Protein AF-A0A844MH68-F1 (afdb_monomer_lite)

pLDDT: mean 74.9, std 14.6, range [39.69, 97.31]

Structure (mmCIF, N/CA/C/O backbone):
data_AF-A0A844MH68-F1
#
_entry.id   AF-A0A844MH68-F1
#
loop_
_atom_site.group_PDB
_atom_site.id
_atom_site.type_symbol
_atom_site.label_atom_id
_atom_site.label_alt_id
_atom_site.label_comp_id
_atom_site.label_asym_id
_atom_site.label_entity_id
_atom_site.label_seq_id
_atom_site.pdbx_PDB_ins_code
_atom_site.Cartn_x
_atom_site.Cartn_y
_atom_site.Cartn_z
_atom_site.occupancy
_atom_site.B_iso_or_equiv
_atom_site.auth_seq_id
_atom_site.auth_comp_id
_atom_site.auth_asym_id
_atom_site.auth_atom_id
_atom_site.pdbx_PDB_model_num
ATOM 1 N N . MET A 1 1 ? 1.168 25.508 3.712 1.00 49.62 1 MET A N 1
ATOM 2 C CA . MET A 1 1 ? 1.537 24.282 4.454 1.00 49.62 1 MET A CA 1
ATOM 3 C C . MET A 1 1 ? 0.283 23.780 5.160 1.00 49.62 1 MET A C 1
ATOM 5 O O . MET A 1 1 ? -0.367 24.575 5.831 1.00 49.62 1 MET A O 1
ATOM 9 N N . LEU A 1 2 ? -0.133 22.531 4.946 1.00 53.03 2 LEU A N 1
ATOM 10 C CA . LEU A 1 2 ? -1.308 21.975 5.624 1.00 53.03 2 LEU A CA 1
ATOM 11 C C . LEU A 1 2 ? -0.939 21.693 7.085 1.00 53.03 2 LEU A C 1
ATOM 13 O O . LEU A 1 2 ? -0.182 20.769 7.351 1.00 53.03 2 LEU A O 1
ATOM 17 N N . GLU A 1 3 ? -1.410 22.510 8.031 1.00 64.19 3 GLU A N 1
ATOM 18 C CA . GLU A 1 3 ? -1.210 22.162 9.454 1.00 64.19 3 GLU A CA 1
ATOM 19 C C . GLU A 1 3 ? -1.903 20.821 9.797 1.00 64.19 3 GLU A C 1
ATOM 21 O O . GLU A 1 3 ? -2.995 20.548 9.281 1.00 64.19 3 GLU A O 1
ATOM 26 N N . PRO A 1 4 ? -1.290 19.989 10.650 1.00 73.69 4 PRO A N 1
ATOM 27 C CA . PRO A 1 4 ? -1.808 18.669 10.996 1.00 73.69 4 PRO A CA 1
ATOM 28 C C . PRO A 1 4 ? -3.086 18.741 11.845 1.00 73.69 4 PRO A C 1
ATOM 30 O O . PRO A 1 4 ? -3.339 19.724 12.541 1.00 73.69 4 PRO A O 1
ATOM 33 N N . TRP A 1 5 ? -3.898 17.682 11.800 1.00 85.69 5 TRP A N 1
ATOM 34 C CA . TRP A 1 5 ? -4.977 17.480 12.772 1.00 85.69 5 TRP A CA 1
ATOM 35 C C . TRP A 1 5 ? -4.395 17.175 14.152 1.00 85.69 5 TRP A C 1
ATOM 37 O O . TRP A 1 5 ? -3.317 16.591 14.267 1.00 85.69 5 TRP A O 1
ATOM 47 N N . GLN A 1 6 ? -5.122 17.548 15.201 1.00 93.44 6 GLN A N 1
ATOM 48 C CA . GLN A 1 6 ? -4.702 17.265 16.566 1.00 93.44 6 GLN A CA 1
ATOM 49 C C . GLN A 1 6 ? -5.155 15.860 16.965 1.00 93.44 6 GLN A C 1
ATOM 51 O O . GLN A 1 6 ? -6.349 15.571 16.945 1.00 93.44 6 GLN A O 1
ATOM 56 N N . VAL A 1 7 ? -4.223 15.002 17.378 1.00 93.75 7 VAL A N 1
ATOM 57 C CA . VAL A 1 7 ? -4.552 13.716 18.008 1.00 93.75 7 VAL A CA 1
ATOM 58 C C . VAL A 1 7 ? -4.858 13.967 19.483 1.00 93.75 7 VAL A C 1
ATOM 60 O O . VAL A 1 7 ? -4.021 14.479 20.223 1.00 93.75 7 VAL A O 1
ATOM 63 N N . ILE A 1 8 ? -6.084 13.655 19.893 1.00 96.38 8 ILE A N 1
ATOM 64 C CA . ILE A 1 8 ? -6.607 13.888 21.249 1.00 96.38 8 ILE A CA 1
ATOM 65 C C . ILE A 1 8 ? -6.537 12.617 22.097 1.00 96.38 8 ILE A C 1
ATOM 67 O O . ILE A 1 8 ? -6.442 12.685 23.320 1.00 96.38 8 ILE A O 1
ATOM 71 N N . GLY A 1 9 ? -6.551 11.453 21.457 1.00 95.00 9 GLY A N 1
ATOM 72 C CA . GLY A 1 9 ? -6.361 10.172 22.119 1.00 95.00 9 GLY A CA 1
ATOM 73 C C . GLY A 1 9 ? -6.003 9.093 21.112 1.00 95.00 9 GLY A C 1
ATOM 74 O O . GLY A 1 9 ? -6.359 9.205 19.941 1.00 95.00 9 GLY A O 1
ATOM 75 N N . SER A 1 10 ? -5.321 8.058 21.588 1.00 96.69 10 SER A N 1
ATOM 76 C CA . SER A 1 10 ? -4.862 6.935 20.776 1.00 96.69 10 SER A CA 1
ATOM 77 C C . SER A 1 10 ? -5.056 5.638 21.541 1.00 96.69 10 SER A C 1
ATOM 79 O O . SER A 1 10 ? -4.770 5.559 22.737 1.00 96.69 10 SER A O 1
ATOM 81 N N . THR A 1 11 ? -5.522 4.609 20.844 1.00 97.00 11 THR A N 1
ATOM 82 C CA . THR A 1 11 ? -5.652 3.250 21.381 1.00 97.00 11 THR A CA 1
ATOM 83 C C . THR A 1 11 ? -5.121 2.246 20.371 1.00 97.00 11 THR A C 1
ATOM 85 O O . THR A 1 11 ? -5.263 2.444 19.169 1.00 97.00 11 THR A O 1
ATOM 88 N N . ILE A 1 12 ? -4.514 1.153 20.828 1.00 97.06 12 ILE A N 1
ATOM 89 C CA . ILE A 1 12 ? -4.209 0.025 19.943 1.00 97.06 12 ILE A CA 1
ATOM 90 C C . ILE A 1 12 ? -5.452 -0.855 19.892 1.00 97.06 12 ILE A C 1
ATOM 92 O O . ILE A 1 12 ? -5.799 -1.500 20.878 1.00 97.06 12 ILE A O 1
ATOM 96 N N . SER A 1 13 ? -6.146 -0.844 18.757 1.00 95.69 13 SER A N 1
ATOM 97 C CA . SER A 1 13 ? -7.379 -1.617 18.567 1.00 95.69 13 SER A CA 1
ATOM 98 C C . SER A 1 13 ? -7.109 -3.049 18.114 1.00 95.69 13 SER A C 1
ATOM 100 O O . SER A 1 13 ? -7.964 -3.914 18.274 1.00 95.69 13 SER A O 1
ATOM 102 N N . TYR A 1 14 ? -5.938 -3.296 17.526 1.00 94.94 14 TYR A N 1
ATOM 103 C CA . TYR A 1 14 ? -5.498 -4.620 17.106 1.00 94.94 14 TYR A CA 1
ATOM 104 C C . TYR A 1 14 ? -3.973 -4.672 17.031 1.00 94.94 14 TYR A C 1
ATOM 106 O O . TYR A 1 14 ? -3.344 -3.732 16.543 1.00 94.94 14 TYR A O 1
ATOM 114 N N . GLU A 1 15 ? -3.381 -5.773 17.477 1.00 95.50 15 GLU A N 1
ATOM 115 C CA . GLU A 1 15 ? -1.954 -6.034 17.322 1.00 95.50 15 GLU A CA 1
ATOM 116 C C . GLU A 1 15 ? -1.703 -7.536 17.205 1.00 95.50 15 GLU A C 1
ATOM 118 O O . GLU A 1 15 ? -2.106 -8.319 18.066 1.00 95.50 15 GLU A O 1
ATOM 123 N N . ASP A 1 16 ? -1.003 -7.921 16.142 1.00 92.50 16 ASP A N 1
ATOM 124 C CA . ASP A 1 16 ? -0.384 -9.230 16.000 1.00 92.50 16 ASP A CA 1
ATOM 125 C C . ASP A 1 16 ? 1.041 -9.097 15.427 1.00 92.50 16 ASP A C 1
ATOM 127 O O . ASP A 1 16 ? 1.600 -8.006 15.310 1.00 92.50 16 ASP A O 1
ATOM 131 N N . ARG A 1 17 ? 1.660 -10.228 15.076 1.00 87.75 17 ARG A N 1
ATOM 132 C CA . ARG A 1 17 ? 3.025 -10.271 14.517 1.00 87.75 17 ARG A CA 1
ATOM 133 C C . ARG A 1 17 ? 3.177 -9.641 13.121 1.00 87.75 17 ARG A C 1
ATOM 135 O O . ARG A 1 17 ? 4.307 -9.501 12.661 1.00 87.75 17 ARG A O 1
ATOM 142 N N . TRP A 1 18 ? 2.087 -9.355 12.418 1.00 81.31 18 TRP A N 1
ATOM 143 C CA . TRP A 1 18 ? 2.064 -8.881 11.032 1.00 81.31 18 TRP A CA 1
ATOM 144 C C . TRP A 1 18 ? 1.537 -7.450 10.906 1.00 81.31 18 TRP A C 1
ATOM 146 O O . TRP A 1 18 ? 1.958 -6.728 10.001 1.00 81.31 18 TRP A O 1
ATOM 156 N N . 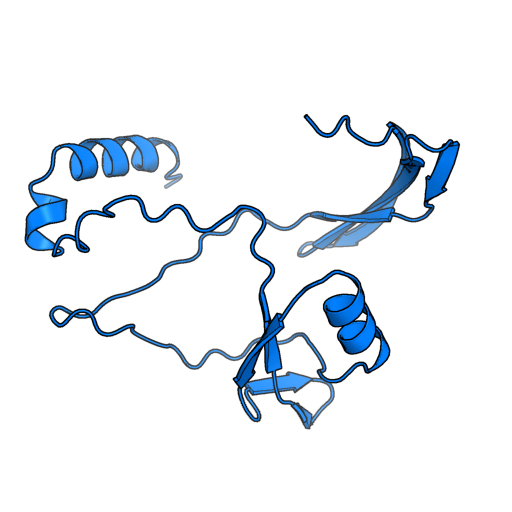LEU A 1 19 ? 0.622 -7.050 11.790 1.00 85.75 19 LEU A N 1
ATOM 157 C CA . LEU A 1 19 ? -0.099 -5.789 11.721 1.00 85.75 19 LEU A CA 1
ATOM 158 C C . LEU A 1 19 ? -0.370 -5.228 13.120 1.00 85.75 19 LEU A C 1
ATOM 160 O O . LEU A 1 19 ? -0.894 -5.913 13.999 1.00 85.75 19 LEU A O 1
ATOM 164 N N . LYS A 1 20 ? -0.124 -3.927 13.276 1.00 93.62 20 LYS A N 1
ATOM 165 C CA . LYS A 1 20 ? -0.667 -3.124 14.375 1.00 93.62 20 LYS A CA 1
ATOM 166 C C . LYS A 1 20 ? -1.620 -2.069 13.818 1.00 93.62 20 LYS A C 1
ATOM 168 O O . LYS A 1 20 ? -1.275 -1.346 12.887 1.00 93.62 20 LYS A O 1
ATOM 173 N N . ILE A 1 21 ? -2.805 -1.973 14.410 1.00 96.19 21 ILE A N 1
ATOM 174 C CA . ILE A 1 21 ? -3.797 -0.938 14.120 1.00 96.19 21 ILE A CA 1
ATOM 175 C C . ILE A 1 21 ? -3.892 -0.022 15.337 1.00 96.19 21 ILE A C 1
ATOM 177 O O . ILE A 1 21 ? -4.354 -0.434 16.406 1.00 96.19 21 ILE A O 1
ATOM 181 N N . GLN A 1 22 ? -3.466 1.224 15.159 1.00 96.06 22 GLN A N 1
ATOM 182 C CA . GLN A 1 22 ? -3.729 2.309 16.093 1.00 96.06 22 GLN A CA 1
ATOM 183 C C . GLN A 1 22 ? -5.026 3.007 15.671 1.00 96.06 22 GLN A C 1
ATOM 185 O O . GLN A 1 22 ? -5.228 3.310 14.501 1.00 96.06 22 GLN A O 1
ATOM 190 N N . SER A 1 23 ? -5.925 3.230 16.618 1.00 97.31 23 SER A N 1
ATOM 191 C CA . SER A 1 23 ? -7.182 3.946 16.436 1.00 97.31 23 SER A CA 1
ATOM 192 C C . SER A 1 23 ? -7.127 5.249 17.216 1.00 97.31 23 SER A C 1
ATOM 194 O O . SER A 1 23 ? -7.115 5.242 18.451 1.00 97.31 23 SER A O 1
ATOM 196 N N . ASP A 1 24 ? -7.094 6.352 16.477 1.00 96.25 24 ASP A N 1
ATOM 197 C CA . ASP A 1 24 ? -6.961 7.699 17.008 1.00 96.25 24 ASP A CA 1
ATOM 198 C C . ASP A 1 24 ? -8.298 8.430 17.063 1.00 96.25 24 ASP A C 1
ATOM 200 O O . ASP A 1 24 ? -9.190 8.246 16.232 1.00 96.25 24 ASP A O 1
ATOM 204 N N . ARG A 1 25 ? -8.401 9.325 18.037 1.00 97.25 25 ARG A N 1
ATOM 205 C CA . ARG A 1 25 ? -9.395 10.387 18.092 1.00 97.25 25 ARG A CA 1
ATOM 206 C C . ARG A 1 25 ? -8.731 11.670 17.622 1.00 97.25 25 ARG A C 1
ATOM 208 O O . ARG A 1 25 ? -7.909 12.238 18.340 1.00 97.25 25 ARG A O 1
ATOM 215 N N . CYS A 1 26 ? -9.108 12.147 16.446 1.00 95.50 26 CYS A N 1
ATOM 216 C CA . CYS A 1 26 ? -8.534 13.338 15.833 1.00 95.50 26 CYS A CA 1
ATOM 217 C C . CYS A 1 26 ? -9.519 14.511 15.876 1.00 95.50 26 CYS A C 1
ATOM 219 O O . CYS A 1 26 ? -10.707 14.340 15.608 1.00 95.50 26 CYS A O 1
ATOM 221 N N . LEU A 1 27 ? -9.025 15.713 16.163 1.00 94.88 27 LEU A N 1
ATOM 222 C CA . LEU A 1 27 ? -9.740 16.972 15.983 1.00 94.88 27 LEU A CA 1
ATOM 223 C C . LEU A 1 27 ? -9.212 17.658 14.725 1.00 94.88 27 LEU A C 1
ATOM 225 O O . LEU A 1 27 ? -8.031 18.009 14.627 1.00 94.88 27 LEU A O 1
ATOM 229 N N . THR A 1 28 ? -10.091 17.831 13.744 1.00 88.75 28 THR A N 1
ATOM 230 C CA . THR A 1 28 ? -9.775 18.583 12.533 1.00 88.75 28 THR A CA 1
ATOM 231 C C . THR A 1 28 ? -9.653 20.069 12.853 1.00 88.75 28 THR A C 1
ATOM 233 O O . THR A 1 28 ? -10.186 20.571 13.843 1.00 88.75 28 THR A O 1
ATOM 236 N N . LYS A 1 29 ? -9.045 20.823 11.938 1.00 83.94 29 LYS A N 1
ATOM 237 C CA . LYS A 1 29 ? -8.971 22.289 12.041 1.00 83.94 29 LYS A CA 1
ATOM 238 C C . LYS A 1 29 ? -10.326 22.983 12.122 1.00 83.94 29 LYS A C 1
ATOM 240 O O . LYS A 1 29 ? -10.436 24.070 12.669 1.00 83.94 29 LYS A O 1
ATOM 245 N N . THR A 1 30 ? -11.350 22.367 11.541 1.00 88.81 30 THR A N 1
ATOM 246 C CA . THR A 1 30 ? -12.718 22.888 11.548 1.00 88.81 30 THR A CA 1
ATOM 247 C C . THR A 1 30 ? -13.463 22.562 12.844 1.00 88.81 30 THR A C 1
ATOM 249 O O . THR A 1 30 ? -14.660 22.814 12.933 1.00 88.81 30 THR A O 1
ATOM 252 N N . GLY A 1 31 ? -12.781 21.990 13.844 1.00 91.00 31 GLY A N 1
ATOM 253 C CA . GLY A 1 31 ? -13.369 21.616 15.128 1.00 91.00 31 GLY A CA 1
ATOM 254 C C . GLY A 1 31 ? -14.169 20.312 15.087 1.00 91.00 31 GLY A C 1
ATOM 255 O O . GLY A 1 31 ? -14.895 20.012 16.033 1.00 91.00 31 GLY A O 1
ATOM 256 N N . LYS A 1 32 ? -14.066 19.526 14.006 1.00 93.50 32 LYS A N 1
ATOM 257 C CA . LYS A 1 32 ? -14.786 18.255 13.866 1.00 93.50 32 LYS A CA 1
ATOM 258 C C . LYS A 1 32 ? -13.962 17.112 14.451 1.00 93.50 32 LYS A C 1
ATOM 260 O O . LYS A 1 32 ? -12.773 16.994 14.173 1.00 93.50 32 LYS A O 1
ATOM 265 N N . PHE A 1 33 ? -14.612 16.233 15.204 1.00 94.94 33 PHE A N 1
ATOM 266 C CA . PHE A 1 33 ? -14.004 14.985 15.653 1.00 94.94 33 PHE A CA 1
ATOM 267 C C . PHE A 1 33 ? -14.054 13.908 14.562 1.00 94.94 33 PHE A C 1
ATOM 269 O O . PHE A 1 33 ? -15.066 13.756 13.871 1.00 94.94 33 PHE A O 1
ATOM 276 N N . ILE A 1 34 ? -12.968 13.148 14.439 1.00 93.56 34 ILE A N 1
ATOM 277 C CA . ILE A 1 34 ? -12.873 11.914 13.656 1.00 93.56 34 ILE A CA 1
ATOM 278 C C . ILE A 1 34 ? -12.399 10.819 14.606 1.00 93.56 34 ILE A C 1
ATOM 280 O O . ILE A 1 34 ? -11.281 10.873 15.114 1.00 93.56 34 ILE A O 1
ATOM 284 N N . GLU A 1 35 ? -13.279 9.861 14.876 1.00 93.25 35 GLU A N 1
ATOM 285 C CA . GLU A 1 35 ? -13.060 8.803 15.855 1.00 93.25 35 GLU A CA 1
ATOM 286 C C . GLU A 1 35 ? -13.904 7.570 15.470 1.00 93.25 35 GLU A C 1
ATOM 288 O O . GLU A 1 35 ? -15.130 7.694 15.398 1.00 93.25 35 GLU A O 1
ATOM 293 N N . PRO A 1 36 ? -13.287 6.403 15.201 1.00 92.06 36 PRO A N 1
ATOM 294 C CA . PRO A 1 36 ? -11.842 6.178 15.127 1.00 92.06 36 PRO A CA 1
ATOM 295 C C . PRO A 1 36 ? -11.240 6.630 13.782 1.00 92.06 36 PRO A C 1
ATOM 297 O O . PRO A 1 36 ? -11.842 6.472 12.720 1.00 92.06 36 PRO A O 1
ATOM 300 N N . TYR A 1 37 ? -10.012 7.142 13.819 1.00 92.19 37 TYR A N 1
ATOM 301 C CA . TYR A 1 37 ? -9.128 7.256 12.661 1.00 92.19 37 TYR A CA 1
ATOM 302 C C . TYR A 1 37 ? -8.068 6.155 12.740 1.00 92.19 37 TYR A C 1
ATOM 304 O O . TYR A 1 37 ? -7.265 6.134 13.670 1.00 92.19 37 TYR A O 1
ATOM 312 N N . HIS A 1 38 ? -8.077 5.215 11.795 1.00 92.19 38 HIS A N 1
ATOM 313 C CA . HIS A 1 38 ? -7.193 4.051 11.846 1.00 92.19 38 HIS A CA 1
ATOM 314 C C . HIS A 1 38 ? -5.848 4.319 11.159 1.00 92.19 38 HIS A C 1
ATOM 316 O O . HIS A 1 38 ? -5.797 4.648 9.975 1.00 92.19 38 HIS A O 1
ATOM 322 N N . VAL A 1 39 ? -4.760 4.110 11.897 1.00 89.12 39 VAL A N 1
ATOM 323 C CA . VAL A 1 39 ? -3.374 4.130 11.425 1.00 89.12 39 VAL A CA 1
ATOM 324 C C . VAL A 1 39 ? -2.848 2.697 11.422 1.00 89.12 39 VAL A C 1
ATOM 326 O O . VAL A 1 39 ? -2.835 2.014 12.448 1.00 89.12 39 VAL A O 1
ATOM 329 N N . LEU A 1 40 ? -2.430 2.229 10.248 1.00 90.19 40 LEU A N 1
ATOM 330 C CA . LEU A 1 40 ? -1.888 0.888 10.061 1.00 90.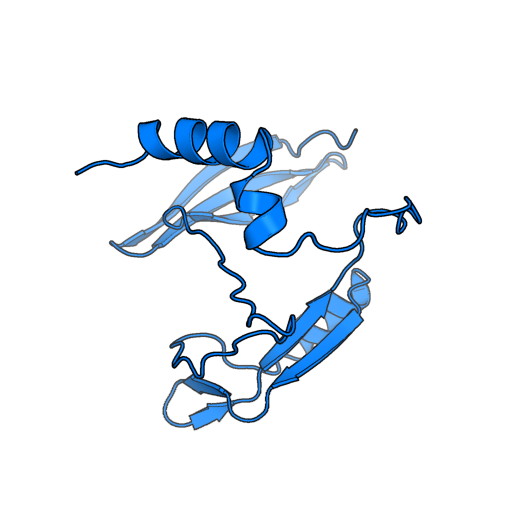19 40 LEU A CA 1
ATOM 331 C C . LEU A 1 40 ? -0.363 0.949 10.132 1.00 90.19 40 LEU A C 1
ATOM 333 O O . LEU A 1 40 ? 0.283 1.636 9.341 1.00 90.19 40 LEU A O 1
ATOM 337 N N . HIS A 1 41 ? 0.209 0.216 11.077 1.00 83.12 41 HIS A N 1
ATOM 338 C CA . HIS A 1 41 ? 1.646 0.067 11.228 1.00 83.12 41 HIS A CA 1
ATOM 339 C C . HIS A 1 41 ? 2.071 -1.256 10.597 1.00 83.12 41 HIS A C 1
ATOM 341 O O . HIS A 1 41 ? 1.702 -2.333 11.071 1.00 83.12 41 HIS A O 1
ATOM 347 N N . TYR A 1 42 ? 2.872 -1.152 9.541 1.00 79.19 42 TYR A N 1
ATOM 348 C CA . TYR A 1 42 ? 3.503 -2.273 8.855 1.00 79.19 42 TYR A CA 1
ATOM 349 C C . TYR A 1 42 ? 5.026 -2.173 8.982 1.00 79.19 42 TYR A C 1
ATOM 351 O O . TYR A 1 42 ? 5.550 -1.070 9.175 1.00 79.19 42 TYR A O 1
ATOM 359 N N . PRO A 1 43 ? 5.761 -3.289 8.842 1.00 72.88 43 PRO A N 1
ATOM 360 C CA . PRO A 1 43 ? 7.206 -3.242 8.670 1.00 72.88 43 PRO A CA 1
ATOM 361 C C . PRO A 1 43 ? 7.607 -2.344 7.491 1.00 72.88 43 PRO A C 1
ATOM 363 O O . PRO A 1 43 ? 6.892 -2.260 6.489 1.00 72.88 43 PRO A O 1
ATOM 366 N N . THR A 1 44 ? 8.773 -1.703 7.591 1.00 69.44 44 THR A N 1
ATOM 367 C CA . THR A 1 44 ? 9.361 -0.957 6.474 1.00 69.44 44 THR A CA 1
ATOM 368 C C . THR A 1 44 ? 9.527 -1.877 5.268 1.00 69.44 44 THR A C 1
ATOM 370 O O . THR A 1 44 ? 10.048 -2.985 5.391 1.00 69.44 44 THR A O 1
ATOM 373 N N . TRP A 1 45 ? 9.108 -1.409 4.098 1.00 69.88 45 TRP A N 1
ATOM 374 C CA . TRP A 1 45 ? 9.199 -2.145 2.844 1.00 69.88 45 TRP A CA 1
ATOM 375 C C . TRP A 1 45 ? 9.810 -1.261 1.756 1.00 69.88 45 TRP A C 1
ATOM 377 O O . TRP A 1 45 ? 9.795 -0.035 1.853 1.00 69.88 45 TRP A O 1
ATOM 387 N N . VAL A 1 46 ? 10.352 -1.897 0.719 1.00 51.31 46 VAL A N 1
ATOM 388 C CA . VAL A 1 46 ? 10.843 -1.229 -0.491 1.00 51.31 46 VAL A CA 1
ATOM 389 C C . VAL A 1 46 ? 10.084 -1.756 -1.701 1.00 51.31 46 VAL A C 1
ATOM 391 O O . VAL A 1 46 ? 9.740 -2.938 -1.760 1.00 51.31 46 VAL A O 1
ATOM 394 N N . ASN A 1 47 ? 9.817 -0.881 -2.667 1.00 65.31 47 ASN A N 1
ATOM 395 C CA . ASN A 1 47 ? 9.380 -1.287 -3.997 1.00 65.31 47 ASN A CA 1
ATOM 396 C C . ASN A 1 47 ? 10.596 -1.319 -4.922 1.00 65.31 47 ASN A C 1
ATOM 398 O O . ASN A 1 47 ? 11.422 -0.410 -4.871 1.00 65.31 47 ASN A O 1
ATOM 402 N N . VAL A 1 48 ? 10.694 -2.339 -5.767 1.00 66.94 48 VAL A N 1
ATOM 403 C CA . VAL A 1 48 ? 11.742 -2.433 -6.783 1.00 66.94 48 VAL A CA 1
ATOM 404 C C . VAL A 1 48 ? 11.067 -2.562 -8.137 1.00 66.94 48 VAL A C 1
ATOM 406 O O . VAL A 1 48 ? 10.274 -3.478 -8.348 1.00 66.94 48 VAL A O 1
ATOM 409 N N . VAL A 1 49 ? 11.415 -1.664 -9.055 1.00 77.06 49 VAL A N 1
ATOM 410 C CA . VAL A 1 49 ? 11.034 -1.752 -10.465 1.00 77.06 49 VAL A CA 1
ATOM 411 C C . VAL A 1 49 ? 12.245 -2.267 -11.229 1.00 77.06 49 VAL A C 1
ATOM 413 O O . VAL A 1 49 ? 13.270 -1.592 -11.304 1.00 77.06 49 VAL A O 1
ATOM 416 N N . ALA A 1 50 ? 12.149 -3.485 -11.754 1.00 68.00 50 ALA A N 1
ATOM 417 C CA . ALA A 1 50 ? 13.225 -4.092 -12.524 1.00 68.00 50 ALA A CA 1
ATOM 418 C C . ALA A 1 50 ? 13.052 -3.785 -14.017 1.00 68.00 50 ALA A C 1
ATOM 420 O O . ALA A 1 50 ? 11.955 -3.925 -14.559 1.00 68.00 50 ALA A O 1
ATOM 421 N N . LEU A 1 51 ? 14.145 -3.380 -14.667 1.00 70.19 51 LEU A N 1
ATOM 422 C CA . LEU A 1 51 ? 14.194 -3.040 -16.089 1.00 70.19 51 LEU A CA 1
ATOM 423 C C . LEU A 1 51 ? 15.171 -3.960 -16.828 1.00 70.19 51 LEU A C 1
ATOM 425 O O . LEU A 1 51 ? 16.268 -4.222 -16.323 1.00 70.19 51 LEU A O 1
ATOM 429 N N . THR A 1 52 ? 14.804 -4.414 -18.027 1.00 69.44 52 THR A N 1
ATOM 430 C CA . THR A 1 52 ? 15.728 -5.109 -18.939 1.00 69.44 52 THR A CA 1
ATOM 431 C C . THR A 1 52 ? 16.727 -4.123 -19.557 1.00 69.44 52 THR A C 1
ATOM 433 O O . THR A 1 52 ? 16.563 -2.906 -19.469 1.00 69.44 52 THR A O 1
ATOM 436 N N . ALA A 1 53 ? 17.764 -4.635 -20.233 1.00 70.19 53 ALA A N 1
ATOM 437 C CA . ALA A 1 53 ? 18.711 -3.798 -20.981 1.00 70.19 53 ALA A CA 1
ATOM 438 C C . ALA A 1 53 ? 18.038 -2.956 -22.088 1.00 70.19 53 ALA A C 1
ATOM 440 O O . ALA A 1 53 ? 18.599 -1.950 -22.508 1.00 70.19 53 ALA A O 1
ATOM 441 N N . ASN A 1 54 ? 16.829 -3.338 -22.512 1.00 73.12 54 ASN A N 1
ATOM 442 C CA . ASN A 1 54 ? 16.022 -2.631 -23.507 1.00 73.12 54 ASN A CA 1
ATOM 443 C C . ASN A 1 54 ? 14.969 -1.699 -22.871 1.00 73.12 54 ASN A C 1
ATOM 445 O O . ASN A 1 54 ? 14.057 -1.260 -23.564 1.00 73.12 54 ASN A O 1
ATOM 449 N N . ALA A 1 55 ? 15.074 -1.413 -21.567 1.00 70.81 55 ALA A N 1
ATOM 450 C CA . ALA A 1 55 ? 14.131 -0.591 -20.803 1.00 70.81 55 ALA A CA 1
ATOM 451 C C . ALA A 1 55 ? 12.697 -1.154 -20.708 1.00 70.81 55 ALA A C 1
ATOM 453 O O . ALA A 1 55 ? 11.741 -0.413 -20.479 1.00 70.81 55 ALA A O 1
ATOM 454 N N . GLU A 1 56 ? 12.531 -2.471 -20.828 1.00 63.97 56 GLU A N 1
ATOM 455 C CA . GLU A 1 56 ? 11.241 -3.124 -20.587 1.00 63.97 56 GLU A CA 1
ATOM 456 C C . GLU A 1 56 ? 11.067 -3.382 -19.088 1.00 63.97 56 GLU A C 1
ATOM 458 O O . GLU A 1 56 ? 12.013 -3.789 -18.411 1.00 63.97 56 GLU A O 1
ATOM 463 N N . ILE A 1 57 ? 9.857 -3.184 -18.562 1.00 72.88 57 ILE A N 1
ATOM 464 C CA . ILE A 1 57 ? 9.555 -3.475 -17.157 1.00 72.88 57 ILE A CA 1
ATOM 465 C C . ILE A 1 57 ? 9.373 -4.981 -16.983 1.00 72.88 57 ILE A C 1
ATOM 467 O O . ILE A 1 57 ? 8.516 -5.597 -17.618 1.00 72.88 57 ILE A O 1
ATOM 471 N N . ILE A 1 58 ? 10.141 -5.564 -16.065 1.00 64.62 58 ILE A N 1
ATOM 472 C CA . ILE A 1 58 ? 9.930 -6.942 -15.636 1.00 64.62 58 ILE A CA 1
ATOM 473 C C . ILE A 1 58 ? 8.732 -6.960 -14.690 1.00 64.62 58 ILE A C 1
ATOM 475 O O . ILE A 1 58 ? 8.777 -6.428 -13.580 1.00 64.62 58 ILE A O 1
ATOM 479 N N . LEU A 1 59 ? 7.661 -7.605 -15.137 1.00 65.19 59 LEU A N 1
ATOM 480 C CA . LEU A 1 59 ? 6.487 -7.876 -14.323 1.00 65.19 59 LEU A CA 1
ATOM 481 C C . LEU A 1 59 ? 6.583 -9.280 -13.725 1.00 65.19 59 LEU A C 1
ATOM 483 O O . LEU A 1 59 ? 7.079 -10.214 -14.354 1.00 65.19 59 LEU A O 1
ATOM 487 N N . LEU A 1 60 ? 6.087 -9.428 -12.501 1.00 51.41 60 LEU A N 1
ATOM 488 C CA . LEU A 1 60 ? 5.998 -10.708 -11.807 1.00 51.41 60 LEU A CA 1
ATOM 489 C C . LEU A 1 60 ? 4.526 -11.040 -11.576 1.00 51.41 60 LEU A C 1
ATOM 491 O O . LEU A 1 60 ? 3.767 -10.208 -11.078 1.00 51.41 60 LEU A O 1
ATOM 495 N N . SER A 1 61 ? 4.134 -12.278 -11.867 1.00 45.91 61 SER A N 1
ATOM 496 C CA . SER A 1 61 ? 2.874 -12.826 -11.371 1.00 45.91 61 SER A CA 1
ATOM 497 C C . SER A 1 61 ? 3.070 -13.233 -9.914 1.00 45.91 61 SER A C 1
ATOM 499 O O . SER A 1 61 ? 3.770 -14.198 -9.615 1.00 45.91 61 SER A O 1
ATOM 501 N N . GLN A 1 62 ? 2.476 -12.475 -8.996 1.00 45.81 62 GLN A N 1
ATOM 502 C CA . GLN A 1 62 ? 2.563 -12.730 -7.563 1.00 45.81 62 GLN A CA 1
ATOM 503 C C . GLN A 1 62 ? 1.179 -13.043 -7.002 1.00 45.81 62 GLN A C 1
ATOM 505 O O . GLN A 1 62 ? 0.243 -12.271 -7.182 1.00 45.81 62 GLN A O 1
ATOM 510 N N . TYR A 1 63 ? 1.074 -14.137 -6.250 1.00 47.31 63 TYR A N 1
ATOM 511 C CA . TYR A 1 63 ? -0.083 -14.373 -5.395 1.00 47.31 63 TYR A CA 1
ATOM 512 C C . TYR A 1 63 ? -0.024 -13.434 -4.185 1.00 47.31 63 TYR A C 1
ATOM 514 O O . TYR A 1 63 ? 0.925 -13.487 -3.399 1.00 47.31 63 TYR A O 1
ATOM 522 N N . ARG A 1 64 ? -1.038 -12.579 -4.024 1.00 53.59 64 ARG A N 1
ATOM 523 C CA . ARG A 1 64 ? -1.240 -11.757 -2.825 1.00 53.59 64 ARG A CA 1
ATOM 524 C C . ARG A 1 64 ? -2.556 -12.146 -2.172 1.00 53.59 64 ARG A C 1
ATOM 526 O O . ARG A 1 64 ? -3.612 -12.046 -2.787 1.00 53.59 64 ARG A O 1
ATOM 533 N N . HIS A 1 65 ? -2.483 -12.584 -0.920 1.00 43.62 65 HIS A N 1
ATOM 534 C CA . HIS A 1 65 ? -3.668 -12.868 -0.124 1.00 43.62 65 HIS A CA 1
ATOM 535 C C . HIS A 1 65 ? -4.158 -11.560 0.503 1.00 43.62 65 HIS A C 1
ATOM 537 O O . HIS A 1 65 ? -3.634 -11.124 1.526 1.00 43.62 65 HIS A O 1
ATOM 543 N N . GLY A 1 66 ? -5.095 -10.891 -0.161 1.00 45.59 66 GLY A N 1
ATOM 544 C CA . GLY A 1 66 ? -5.689 -9.659 0.343 1.00 45.59 66 GLY A CA 1
ATOM 545 C C . GLY A 1 66 ? -6.192 -8.751 -0.768 1.00 45.59 66 GLY A C 1
ATOM 546 O O . GLY A 1 66 ? -5.473 -8.489 -1.729 1.00 45.59 66 GLY A O 1
ATOM 547 N N . VAL A 1 67 ? -7.401 -8.233 -0.542 1.00 42.19 67 VAL A N 1
ATOM 548 C CA . VAL A 1 67 ? -8.210 -7.350 -1.393 1.00 42.19 67 VAL A CA 1
ATOM 549 C C . VAL A 1 67 ? -9.152 -8.118 -2.325 1.00 42.19 67 VAL A C 1
ATOM 551 O O . VAL A 1 67 ? -8.914 -8.277 -3.520 1.00 42.19 67 VAL A O 1
ATOM 554 N N . LYS A 1 68 ? -10.310 -8.503 -1.776 1.00 39.69 68 LYS A N 1
ATOM 555 C CA . LYS A 1 68 ? -11.607 -8.400 -2.457 1.00 39.69 68 LYS A CA 1
ATOM 556 C C . LYS A 1 68 ? -11.680 -7.110 -3.260 1.00 39.69 68 LYS A C 1
ATOM 558 O O . LYS A 1 68 ? -11.371 -6.041 -2.730 1.00 39.69 68 LYS A O 1
ATOM 563 N N . LEU A 1 69 ? -12.203 -7.184 -4.477 1.00 50.31 69 LEU A N 1
ATOM 564 C CA . LEU A 1 69 ? -12.435 -5.991 -5.274 1.00 50.31 69 LEU A CA 1
ATOM 565 C C . LEU A 1 69 ? -13.886 -5.807 -5.691 1.00 50.31 69 LEU A C 1
ATOM 567 O O . LEU A 1 69 ? -14.668 -6.750 -5.750 1.00 50.31 69 LEU A O 1
ATOM 571 N N . ILE A 1 70 ? -14.178 -4.541 -5.997 1.00 50.34 70 ILE A N 1
ATOM 572 C CA . ILE A 1 70 ? -15.479 -3.938 -6.298 1.00 50.34 70 ILE A CA 1
ATOM 573 C C . ILE A 1 70 ? -16.326 -3.753 -5.035 1.00 50.34 70 ILE A C 1
ATOM 575 O O . ILE A 1 70 ? -17.337 -4.406 -4.802 1.00 50.34 70 ILE A O 1
ATOM 579 N N . ASN A 1 71 ? -15.911 -2.787 -4.214 1.00 62.09 71 ASN A N 1
ATOM 580 C CA . ASN A 1 71 ? -16.808 -2.107 -3.288 1.00 62.09 71 ASN A CA 1
ATOM 581 C C . ASN A 1 71 ? -17.267 -0.802 -3.967 1.00 62.09 71 ASN A C 1
ATOM 583 O O . ASN A 1 71 ? -16.468 0.137 -4.027 1.00 62.09 71 ASN A O 1
ATOM 587 N N . PRO A 1 72 ? -18.519 -0.708 -4.457 1.00 75.81 72 PRO A N 1
ATOM 588 C CA . PRO A 1 72 ? -19.031 0.502 -5.101 1.00 75.81 72 PRO A CA 1
ATOM 589 C C . PRO A 1 72 ? -18.872 1.763 -4.245 1.00 75.81 72 PRO A C 1
ATOM 591 O O . PRO A 1 72 ? -18.601 2.830 -4.782 1.00 75.81 72 PRO A O 1
ATOM 594 N N . ALA A 1 73 ? -18.962 1.648 -2.915 1.00 71.44 73 ALA A N 1
ATOM 595 C CA . ALA A 1 73 ? -18.748 2.781 -2.017 1.00 71.44 73 ALA A CA 1
ATOM 596 C C . ALA A 1 73 ? -17.279 3.231 -1.987 1.00 71.44 73 ALA A C 1
ATOM 598 O O . ALA A 1 73 ? -17.001 4.422 -1.904 1.00 71.44 73 ALA A O 1
ATOM 599 N N . SER A 1 74 ? -16.333 2.294 -2.088 1.00 69.88 74 SER A N 1
ATOM 600 C CA . SER A 1 74 ? -14.911 2.630 -2.193 1.00 69.88 74 SER A CA 1
ATOM 601 C C . SER A 1 74 ? -14.597 3.274 -3.542 1.00 69.88 74 SER A C 1
ATOM 603 O O . SER A 1 74 ? -13.872 4.261 -3.574 1.00 69.88 74 SER A O 1
ATOM 605 N N . ILE A 1 75 ? -15.176 2.776 -4.638 1.00 78.12 75 ILE A N 1
ATOM 606 C CA . ILE A 1 75 ? -15.049 3.385 -5.973 1.00 78.12 75 ILE A CA 1
ATOM 607 C C . ILE A 1 75 ? -15.582 4.822 -5.949 1.00 78.12 75 ILE A C 1
ATOM 609 O O . ILE A 1 75 ? -14.840 5.752 -6.250 1.00 78.12 75 ILE A O 1
ATOM 613 N N . ALA A 1 76 ? -16.817 5.009 -5.475 1.00 79.25 76 ALA A N 1
ATOM 614 C CA . ALA A 1 76 ? -17.439 6.325 -5.372 1.00 79.25 76 ALA A CA 1
ATOM 615 C C . ALA A 1 76 ? -16.634 7.287 -4.482 1.00 79.25 76 ALA A C 1
ATOM 617 O O . ALA A 1 76 ? -16.566 8.478 -4.767 1.00 79.25 76 ALA A O 1
ATOM 618 N N . LEU A 1 77 ? -15.997 6.786 -3.416 1.00 77.69 77 LEU A N 1
ATOM 619 C CA . LEU A 1 77 ? -15.109 7.592 -2.579 1.00 77.69 77 LEU A CA 1
ATOM 620 C C . LEU A 1 77 ? -13.862 8.052 -3.344 1.00 77.69 77 LEU A C 1
ATOM 622 O O . LEU A 1 77 ? -13.533 9.233 -3.274 1.00 77.69 77 LEU A O 1
ATOM 626 N N . HIS A 1 78 ? -13.182 7.150 -4.061 1.00 74.12 78 HIS A N 1
ATOM 627 C CA . HIS A 1 78 ? -12.004 7.494 -4.866 1.00 74.12 78 HIS A CA 1
ATOM 628 C C . HIS A 1 78 ? -12.351 8.558 -5.915 1.00 74.12 78 HIS A C 1
ATOM 630 O O . HIS A 1 78 ? -11.659 9.572 -6.008 1.00 74.12 78 HIS A O 1
ATOM 636 N N . GLU A 1 79 ? -13.463 8.382 -6.630 1.00 84.69 79 GLU A N 1
ATOM 637 C CA . GLU A 1 79 ? -13.955 9.357 -7.609 1.00 84.69 79 GLU A CA 1
ATOM 638 C C . GLU A 1 79 ? -14.292 10.705 -6.951 1.00 84.69 79 GLU A C 1
ATOM 640 O O . GLU A 1 79 ? -13.862 11.756 -7.427 1.00 84.69 79 GLU A O 1
ATOM 645 N N . ALA A 1 80 ? -14.997 10.692 -5.815 1.00 85.69 80 ALA A N 1
ATOM 646 C CA . ALA A 1 80 ? -15.405 11.909 -5.112 1.00 85.69 80 ALA A CA 1
ATOM 647 C C . ALA A 1 80 ? -14.223 12.738 -4.586 1.00 85.69 80 ALA A C 1
ATOM 649 O O . ALA A 1 80 ? -14.340 13.958 -4.465 1.00 85.69 80 ALA A O 1
ATOM 650 N N . VAL A 1 81 ? -13.093 12.098 -4.270 1.00 77.94 81 VAL A N 1
ATOM 651 C CA . VAL A 1 81 ? -11.874 12.780 -3.801 1.00 77.94 81 VAL A CA 1
ATOM 652 C C . VAL A 1 81 ? -10.843 13.009 -4.915 1.00 77.94 81 VAL A C 1
ATOM 654 O O . VAL A 1 81 ? -9.715 13.412 -4.634 1.00 77.94 81 VAL A O 1
ATOM 657 N N . GLY A 1 82 ? -11.239 12.813 -6.179 1.00 79.94 82 GLY A N 1
ATOM 658 C CA . GLY A 1 82 ? -10.482 13.227 -7.364 1.00 79.94 82 GLY A CA 1
ATOM 659 C C . GLY A 1 82 ? -9.510 12.191 -7.928 1.00 79.94 82 GLY A C 1
ATOM 660 O O . GLY A 1 82 ? -8.712 12.530 -8.801 1.00 79.94 82 GLY A O 1
ATOM 661 N N . PHE A 1 83 ? -9.545 10.943 -7.455 1.00 83.62 83 PHE A N 1
ATOM 662 C CA . PHE A 1 83 ? -8.748 9.879 -8.058 1.00 83.62 83 PHE A CA 1
ATOM 663 C C . PHE A 1 83 ? -9.324 9.481 -9.421 1.00 83.62 83 PHE A C 1
ATOM 665 O O . PHE A 1 83 ? -10.533 9.490 -9.644 1.00 83.62 83 PHE A O 1
ATOM 672 N N . THR A 1 84 ? -8.441 9.058 -10.318 1.00 81.06 84 THR A N 1
ATOM 673 C CA . THR A 1 84 ? -8.767 8.525 -11.642 1.00 81.06 84 THR A CA 1
ATOM 674 C C . THR A 1 84 ? -8.333 7.067 -11.735 1.00 81.06 84 THR A C 1
ATOM 676 O O . THR A 1 84 ? -7.318 6.674 -11.155 1.00 81.06 84 THR A O 1
ATOM 679 N N . LEU A 1 85 ? -9.112 6.243 -12.435 1.00 82.56 85 LEU A N 1
ATOM 680 C CA . LEU A 1 85 ? -8.768 4.843 -12.663 1.00 82.56 85 LEU A CA 1
ATOM 681 C C . LEU A 1 85 ? -7.546 4.752 -13.589 1.00 82.56 85 LEU A C 1
ATOM 683 O O . LEU A 1 85 ? -7.554 5.300 -14.688 1.00 82.56 85 LEU A O 1
ATOM 687 N N . VAL A 1 86 ? -6.522 4.024 -13.151 1.00 79.38 86 VAL A N 1
ATOM 688 C CA . VAL A 1 86 ? -5.307 3.728 -13.929 1.00 79.38 86 VAL A CA 1
ATOM 689 C C . VAL A 1 86 ? -5.506 2.475 -14.770 1.00 79.38 86 VAL A C 1
ATOM 691 O O . VAL A 1 86 ? -5.139 2.433 -15.940 1.00 79.38 86 VAL A O 1
ATOM 694 N N . GLY A 1 87 ? -6.088 1.433 -14.176 1.00 75.69 87 GLY A N 1
ATOM 695 C CA . GLY A 1 87 ? -6.279 0.159 -14.851 1.00 75.69 87 GLY A CA 1
ATOM 696 C C . GLY A 1 87 ? -6.854 -0.913 -13.942 1.00 75.69 87 GLY A C 1
ATOM 697 O O . GLY A 1 87 ? -6.859 -0.777 -12.718 1.00 75.69 87 GLY A O 1
ATOM 698 N N . VAL A 1 88 ? -7.340 -1.985 -14.564 1.00 79.88 88 VAL A N 1
ATOM 699 C CA . VAL A 1 88 ? -7.891 -3.155 -13.879 1.00 79.88 88 VAL A CA 1
ATOM 700 C C . VAL A 1 88 ? -7.136 -4.394 -14.331 1.00 79.88 88 VAL A C 1
ATOM 702 O O . VAL A 1 88 ? -7.103 -4.716 -15.517 1.00 79.88 88 VAL A O 1
ATOM 705 N N . TYR A 1 89 ? -6.541 -5.104 -13.382 1.00 74.12 89 TYR A N 1
ATOM 706 C CA . TYR A 1 89 ? -5.919 -6.401 -13.611 1.00 74.12 89 TYR A CA 1
ATOM 707 C C . TYR A 1 89 ? -6.955 -7.492 -13.392 1.00 74.12 89 TYR A C 1
ATOM 709 O O . TYR A 1 89 ? -7.555 -7.574 -12.326 1.00 74.12 89 TYR A O 1
ATOM 717 N N . GLN A 1 90 ? -7.185 -8.309 -14.411 1.00 79.19 90 GLN A N 1
ATOM 718 C CA . GLN A 1 90 ? -8.266 -9.289 -14.414 1.00 79.19 90 GLN A CA 1
ATOM 719 C C . GLN A 1 90 ? -7.857 -10.565 -13.670 1.00 79.19 90 GLN A C 1
ATOM 721 O O . GLN A 1 90 ? -6.790 -11.113 -13.948 1.00 79.19 90 GLN A O 1
ATOM 726 N N . ALA A 1 91 ? -8.705 -11.039 -12.753 1.00 72.81 91 ALA A N 1
ATOM 727 C CA . ALA A 1 91 ? -8.528 -12.296 -12.013 1.00 72.81 91 ALA A CA 1
ATOM 728 C C . ALA A 1 91 ? -7.149 -12.472 -11.337 1.00 72.81 91 ALA A C 1
ATOM 730 O O . ALA A 1 91 ? -6.566 -13.556 -11.363 1.00 72.81 91 ALA A O 1
ATOM 731 N N . VAL A 1 92 ? -6.615 -11.412 -10.723 1.00 64.81 92 VAL A N 1
ATOM 732 C CA . VAL A 1 92 ? -5.302 -11.448 -10.047 1.00 64.81 92 VAL A CA 1
ATOM 733 C C . VAL A 1 92 ? -5.382 -11.484 -8.516 1.00 64.81 92 VAL A C 1
ATOM 735 O O . VAL A 1 92 ? -4.378 -11.776 -7.868 1.00 64.81 92 VAL A O 1
ATOM 738 N N . GLY A 1 93 ? -6.545 -11.202 -7.920 1.00 59.28 93 GLY A N 1
ATOM 739 C CA . GLY A 1 93 ? -6.786 -11.335 -6.478 1.00 59.28 93 GLY A CA 1
ATOM 740 C C . GLY A 1 93 ? -7.508 -12.642 -6.155 1.00 59.28 93 GLY A C 1
ATOM 741 O O . GLY A 1 93 ? -8.408 -13.024 -6.889 1.00 59.28 93 GLY A O 1
ATOM 742 N N . TYR A 1 94 ? -7.159 -13.340 -5.071 1.00 46.31 94 TYR A N 1
ATOM 743 C CA . TYR A 1 94 ? -7.881 -14.546 -4.640 1.00 46.31 94 TYR A CA 1
ATOM 744 C C . TYR A 1 94 ? -8.158 -14.516 -3.137 1.00 46.31 94 TYR A C 1
ATOM 746 O O . TYR A 1 94 ? -7.238 -14.466 -2.316 1.00 46.31 94 TYR A O 1
ATOM 754 N N . GLU A 1 95 ? -9.438 -14.563 -2.778 1.00 49.72 95 GLU A N 1
ATOM 755 C CA . GLU A 1 95 ? -9.915 -14.490 -1.395 1.00 49.72 95 GLU A CA 1
ATOM 756 C C . GLU A 1 95 ? -11.178 -15.353 -1.250 1.00 49.72 95 GLU A C 1
ATOM 758 O O . GLU A 1 95 ? -11.959 -15.470 -2.188 1.00 49.72 95 GLU A O 1
ATOM 763 N N . LEU A 1 96 ? -11.395 -15.990 -0.094 1.00 58.66 96 LEU A N 1
ATOM 764 C CA . LEU A 1 96 ? -12.611 -16.775 0.201 1.00 58.66 96 LEU A CA 1
ATOM 765 C C . LEU A 1 96 ? -13.036 -17.766 -0.906 1.00 58.66 96 LEU A C 1
ATOM 767 O O . LEU A 1 96 ? -14.223 -17.921 -1.193 1.00 58.66 96 LEU A O 1
ATOM 771 N N . GLY A 1 97 ? -12.069 -18.439 -1.530 1.00 57.31 97 GLY A N 1
ATOM 772 C CA . GLY A 1 97 ? -12.348 -19.476 -2.524 1.00 57.31 97 GLY A CA 1
ATOM 773 C C . GLY A 1 97 ? -12.654 -18.971 -3.938 1.00 57.31 97 GLY A C 1
ATOM 774 O O . GLY A 1 97 ? -13.096 -19.768 -4.761 1.00 57.31 97 GLY A O 1
ATOM 775 N N . GLN A 1 98 ? -12.457 -17.683 -4.237 1.00 59.97 98 GLN A N 1
ATOM 776 C CA . GLN A 1 98 ? -12.778 -17.119 -5.552 1.00 59.97 98 GLN A CA 1
ATOM 777 C C . GLN A 1 98 ? -11.733 -16.103 -6.036 1.00 59.97 98 GLN A C 1
ATOM 779 O O . GLN A 1 98 ? -11.060 -15.453 -5.235 1.00 59.97 98 GLN A O 1
ATOM 784 N N . TRP A 1 99 ? -11.609 -15.988 -7.360 1.00 68.19 99 TRP A N 1
ATOM 785 C CA . TRP A 1 99 ? -10.743 -15.019 -8.032 1.00 68.19 99 TRP A CA 1
ATOM 786 C C . TRP A 1 99 ? -11.464 -13.685 -8.26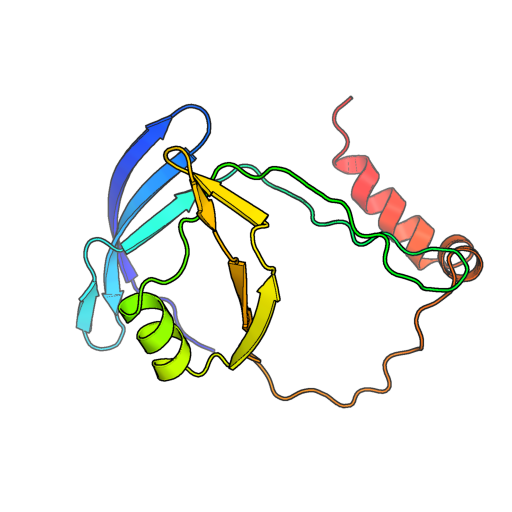1 1.00 68.19 99 TRP A C 1
ATOM 788 O O . TRP A 1 99 ? -12.673 -13.659 -8.484 1.00 68.19 99 TRP A O 1
ATOM 798 N N . TYR A 1 100 ? -10.703 -12.594 -8.242 1.00 62.94 100 TYR A N 1
ATOM 799 C CA . TYR A 1 100 ? -11.163 -11.214 -8.330 1.00 62.94 100 TYR A CA 1
ATOM 800 C C . TYR A 1 100 ? -10.251 -10.371 -9.216 1.00 62.94 100 TYR A C 1
ATOM 802 O O . TYR A 1 100 ? -9.035 -10.572 -9.273 1.00 62.94 100 TYR A O 1
ATOM 810 N N . ASP A 1 101 ? -10.848 -9.366 -9.841 1.00 76.69 101 ASP A N 1
ATOM 811 C CA . ASP A 1 101 ? -10.123 -8.297 -10.518 1.00 76.69 101 ASP A CA 1
ATOM 812 C C . ASP A 1 101 ? -9.469 -7.352 -9.511 1.00 76.69 101 ASP A C 1
ATOM 814 O O . ASP A 1 101 ? -9.888 -7.298 -8.363 1.00 76.69 101 ASP A O 1
ATOM 818 N N . VAL A 1 102 ? -8.465 -6.574 -9.918 1.00 72.88 102 VAL A N 1
ATOM 819 C CA . VAL A 1 102 ? -7.832 -5.553 -9.075 1.00 72.88 102 VAL A CA 1
ATOM 820 C C . VAL A 1 102 ? -7.690 -4.227 -9.809 1.00 72.88 102 VAL A C 1
ATOM 822 O O . VAL A 1 102 ? -6.965 -4.139 -10.792 1.00 72.88 102 VAL A O 1
ATOM 825 N N . ALA A 1 103 ? -8.361 -3.185 -9.317 1.00 73.31 103 ALA A N 1
ATOM 826 C CA . ALA A 1 103 ? -8.314 -1.832 -9.861 1.00 73.31 103 ALA A CA 1
ATOM 827 C C . ALA A 1 103 ? -7.260 -0.973 -9.153 1.00 73.31 103 ALA A C 1
ATOM 829 O O . ALA A 1 103 ? -7.191 -0.949 -7.923 1.00 73.31 103 ALA A O 1
ATOM 830 N N . TRP A 1 104 ? -6.491 -0.229 -9.941 1.00 72.00 104 TRP A N 1
ATOM 831 C CA . TRP A 1 104 ? -5.520 0.762 -9.488 1.00 72.00 104 TRP A CA 1
ATOM 832 C C . TRP A 1 104 ? -6.027 2.168 -9.781 1.00 72.00 104 TRP A C 1
ATOM 834 O O . TRP A 1 104 ? -6.546 2.426 -10.865 1.00 72.00 104 TRP A O 1
ATOM 844 N N . TRP A 1 105 ? -5.848 3.077 -8.827 1.00 77.19 105 TRP A N 1
ATOM 845 C CA . TRP A 1 105 ? -6.325 4.457 -8.887 1.00 77.19 105 TRP A CA 1
ATOM 846 C C . TRP A 1 105 ? -5.165 5.421 -8.639 1.00 77.19 105 TRP A C 1
ATOM 848 O O . TRP A 1 105 ? -4.272 5.117 -7.849 1.00 77.19 105 TRP A O 1
ATOM 858 N N . GLN A 1 106 ? -5.188 6.586 -9.280 1.00 72.31 106 GLN A N 1
ATOM 859 C CA . GLN A 1 106 ? -4.168 7.625 -9.130 1.00 72.31 106 GLN A CA 1
ATOM 860 C C . GLN A 1 106 ? -4.793 8.987 -8.837 1.00 72.31 106 GLN A C 1
ATOM 862 O O . GLN A 1 106 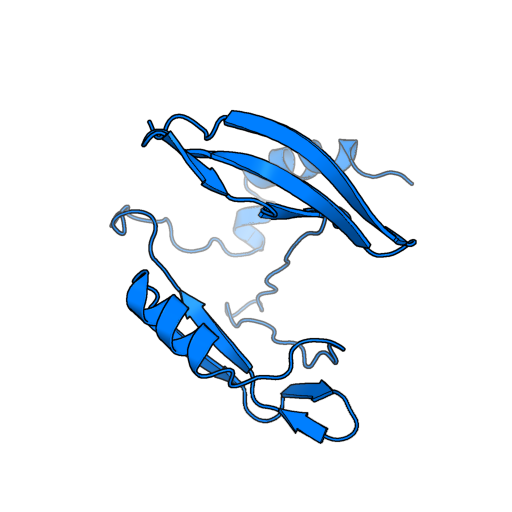? -5.842 9.326 -9.378 1.00 72.31 106 GLN A O 1
ATOM 867 N N . LEU A 1 107 ? -4.107 9.790 -8.030 1.00 77.38 107 LEU A N 1
ATOM 868 C CA . LEU A 1 107 ? -4.399 11.203 -7.817 1.00 77.38 107 LEU A CA 1
ATOM 869 C C . LEU A 1 107 ? -3.077 11.967 -7.873 1.00 77.38 107 LEU A C 1
ATOM 871 O O . LEU A 1 107 ? -2.184 11.721 -7.060 1.00 77.38 107 LEU A O 1
ATOM 875 N N . SER A 1 108 ? -2.958 12.902 -8.813 1.00 72.56 108 SER A N 1
ATOM 876 C CA . SER A 1 108 ? -1.798 13.789 -8.880 1.00 72.56 108 SER A CA 1
ATOM 877 C C . SER A 1 108 ? -1.871 14.811 -7.746 1.00 72.56 108 SER A C 1
ATOM 879 O O . SER A 1 108 ? -2.761 15.656 -7.712 1.00 72.56 108 SER A O 1
ATOM 881 N N . LEU A 1 109 ? -0.933 14.732 -6.800 1.00 64.62 109 LEU A N 1
ATOM 882 C CA . LEU A 1 109 ? -0.879 15.621 -5.626 1.00 64.62 109 LEU A CA 1
ATOM 883 C C . LEU A 1 109 ? -0.299 17.009 -5.935 1.00 64.62 109 LEU A C 1
ATOM 885 O O . LEU A 1 109 ? -0.405 17.929 -5.128 1.00 64.62 109 LEU A O 1
ATOM 889 N N . GLN A 1 110 ? 0.328 17.149 -7.097 1.00 66.75 110 GLN A N 1
ATOM 890 C CA . GLN A 1 110 ? 0.912 18.380 -7.603 1.00 66.75 110 GLN A CA 1
ATOM 891 C C . GLN A 1 110 ? 0.736 18.426 -9.118 1.00 66.75 110 GLN A C 1
ATOM 893 O O . GLN A 1 110 ? 0.549 17.388 -9.758 1.00 66.75 110 GLN A O 1
ATOM 898 N N . GLN A 1 111 ? 0.775 19.630 -9.686 1.00 58.31 111 GLN A N 1
ATOM 899 C CA . GLN A 1 111 ? 0.757 19.800 -11.133 1.00 58.31 111 GLN A CA 1
ATOM 900 C C . GLN A 1 111 ? 1.993 19.106 -11.712 1.00 58.31 111 GLN A C 1
ATOM 902 O O . GLN A 1 111 ? 3.087 19.290 -11.177 1.00 58.31 111 GLN A O 1
ATOM 907 N N . GLU A 1 112 ? 1.816 18.287 -12.754 1.00 57.75 112 GLU A N 1
ATOM 908 C CA . GLU A 1 112 ? 2.941 17.675 -13.462 1.00 57.75 112 GLU A CA 1
ATOM 909 C C . GLU A 1 112 ? 3.889 18.787 -13.898 1.00 57.75 112 GLU A C 1
ATOM 911 O O . GLU A 1 112 ? 3.583 19.595 -14.778 1.00 57.75 112 GLU A O 1
ATOM 916 N N . GLN A 1 113 ? 5.033 18.866 -13.228 1.00 55.38 113 GLN A N 1
ATOM 917 C CA . GLN A 1 113 ? 6.109 19.712 -13.683 1.00 55.38 113 GLN A CA 1
ATOM 918 C C . GLN A 1 113 ? 6.663 19.044 -14.930 1.00 55.38 113 GLN A C 1
ATOM 920 O O . GLN A 1 113 ? 7.272 17.979 -14.860 1.00 55.38 113 GLN A O 1
ATOM 925 N N . SER A 1 114 ? 6.469 19.689 -16.078 1.00 54.00 114 SER A N 1
ATOM 926 C CA . SER A 1 114 ? 7.255 19.426 -17.281 1.00 54.00 114 SER A CA 1
ATOM 927 C C . SER A 1 114 ? 8.691 19.918 -17.068 1.00 54.00 114 SER A C 1
ATOM 929 O O . SER A 1 114 ? 9.204 20.730 -17.834 1.00 54.00 114 SER A O 1
ATOM 931 N N . GLU A 1 115 ? 9.341 19.503 -15.982 1.00 58.78 115 GLU A N 1
ATOM 932 C CA . GLU A 1 115 ? 10.790 19.577 -15.936 1.00 58.78 115 GLU A CA 1
ATOM 933 C C . GLU A 1 115 ? 11.315 18.638 -17.017 1.00 58.78 115 GLU A C 1
ATOM 935 O O . GLU A 1 115 ? 10.748 17.573 -17.274 1.00 58.78 115 GLU A O 1
ATOM 940 N N . ILE A 1 116 ? 12.384 19.054 -17.692 1.00 57.28 116 ILE A N 1
ATOM 941 C CA . ILE A 1 116 ? 13.136 18.164 -18.569 1.00 57.28 116 ILE A CA 1
ATOM 942 C C . ILE A 1 116 ? 13.755 17.118 -17.646 1.00 57.28 116 ILE A C 1
ATOM 944 O O . ILE A 1 116 ? 14.840 17.305 -17.100 1.00 57.28 116 ILE A O 1
ATOM 948 N N . VAL A 1 117 ? 13.016 16.040 -17.411 1.00 58.06 117 VAL A N 1
ATOM 949 C CA . VAL A 1 117 ? 13.539 14.869 -16.730 1.00 58.06 117 VAL A CA 1
ATOM 950 C C . VAL A 1 117 ? 14.585 14.303 -17.675 1.00 58.06 117 VAL A C 1
ATOM 952 O O . VAL A 1 117 ? 14.281 14.001 -18.832 1.00 58.06 117 VAL A O 1
ATOM 955 N N . ASN A 1 118 ? 15.833 14.216 -17.209 1.00 63.88 118 ASN A N 1
ATOM 956 C CA . ASN A 1 118 ? 16.867 13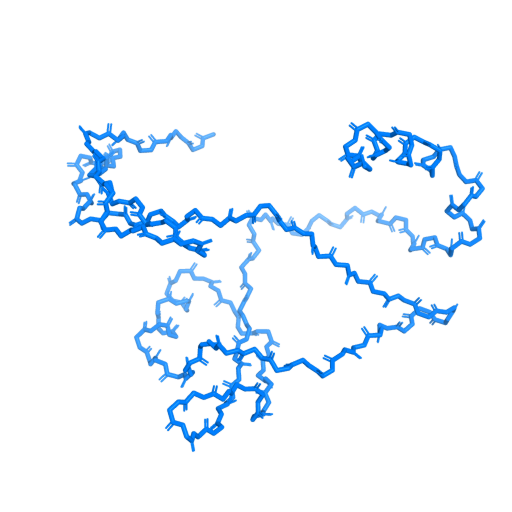.533 -17.975 1.00 63.88 118 ASN A CA 1
ATOM 957 C C . ASN A 1 118 ? 16.330 12.145 -18.351 1.00 63.88 118 ASN A C 1
ATOM 959 O O . ASN A 1 118 ? 15.717 11.495 -17.496 1.00 63.88 118 ASN A O 1
ATOM 963 N N . PRO A 1 119 ? 16.522 11.691 -19.602 1.00 71.19 119 PRO A N 1
ATOM 964 C CA . PRO A 1 119 ? 16.108 10.350 -19.975 1.00 71.19 119 PRO A CA 1
ATOM 965 C C . PRO A 1 119 ? 16.687 9.345 -18.968 1.00 71.19 119 PRO A C 1
ATOM 967 O O . PRO A 1 119 ? 17.780 9.586 -18.437 1.00 71.19 119 PRO A O 1
ATOM 970 N N . PRO A 1 120 ? 15.972 8.240 -18.681 1.00 75.56 120 PRO A N 1
ATOM 971 C CA . PRO A 1 120 ? 16.492 7.204 -17.806 1.00 75.56 120 PRO A CA 1
ATOM 972 C C . PRO A 1 120 ? 17.897 6.818 -18.264 1.00 75.56 120 PRO A C 1
ATOM 974 O O . PRO A 1 120 ? 18.098 6.468 -19.427 1.00 75.56 120 PRO A O 1
ATOM 977 N N . LEU A 1 121 ? 18.867 6.921 -17.360 1.00 75.50 121 LEU A N 1
ATOM 978 C CA . LEU A 1 121 ? 20.218 6.456 -17.633 1.00 75.50 121 LEU A CA 1
ATOM 979 C C . LEU A 1 121 ? 20.192 4.930 -17.735 1.00 75.50 121 LEU A C 1
ATOM 981 O O . LEU A 1 121 ? 19.527 4.252 -16.945 1.00 75.50 121 LEU A 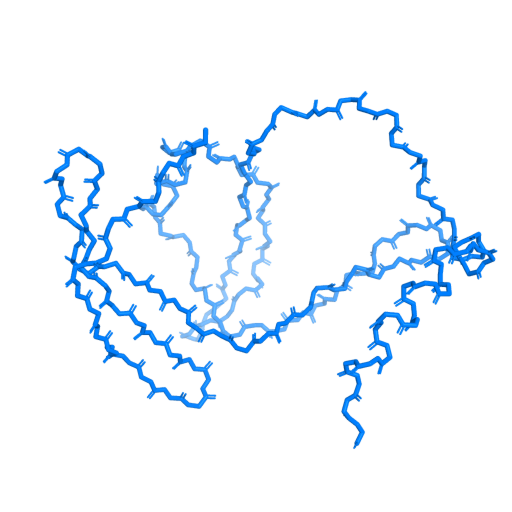O 1
ATOM 985 N N . SER A 1 122 ? 20.941 4.379 -18.684 1.00 78.56 122 SER A N 1
ATOM 986 C CA . SER A 1 122 ? 21.184 2.941 -18.727 1.00 78.56 122 SER A CA 1
ATOM 987 C C . SER A 1 122 ? 21.926 2.490 -17.468 1.00 78.56 122 SER A C 1
ATOM 989 O O . SER A 1 122 ? 22.658 3.259 -16.840 1.00 78.56 122 SER A O 1
ATOM 991 N N . TRP A 1 123 ? 21.810 1.208 -17.123 1.00 70.44 123 TRP A N 1
ATOM 992 C CA . TRP A 1 123 ? 22.536 0.633 -15.985 1.00 70.44 123 TRP A CA 1
ATOM 993 C C . TRP A 1 123 ? 24.046 0.913 -16.026 1.00 70.44 123 TRP A C 1
ATOM 995 O O . TRP A 1 123 ? 24.642 1.216 -14.997 1.00 70.44 123 TRP A O 1
ATOM 1005 N N . GLN A 1 124 ? 24.647 0.889 -17.219 1.00 81.62 124 GLN A N 1
ATOM 1006 C CA . GLN A 1 124 ? 26.075 1.159 -17.418 1.00 81.62 124 GLN A CA 1
ATOM 1007 C C . GLN A 1 124 ? 26.446 2.625 -17.160 1.00 81.62 124 GLN A C 1
ATOM 1009 O O . GLN A 1 124 ? 27.575 2.915 -16.767 1.00 81.62 124 GLN A O 1
ATOM 1014 N N . GLU A 1 125 ? 25.528 3.555 -17.416 1.00 82.38 125 GLU A N 1
ATOM 1015 C CA . GLU A 1 125 ? 25.717 4.983 -17.151 1.00 82.38 125 GLU A CA 1
ATOM 1016 C C . GLU A 1 125 ? 25.498 5.297 -15.671 1.00 82.38 125 GLU A C 1
ATOM 1018 O O . GLU A 1 125 ? 26.273 6.056 -15.090 1.00 82.38 125 GLU A O 1
ATOM 1023 N N . VAL A 1 126 ? 24.499 4.664 -15.043 1.00 81.56 126 VAL A N 1
ATOM 1024 C CA . VAL A 1 126 ? 24.254 4.778 -13.600 1.00 81.56 126 VAL A CA 1
ATOM 1025 C C . VAL A 1 126 ? 25.460 4.271 -12.819 1.00 81.56 126 VAL A C 1
ATOM 1027 O O . VAL A 1 126 ? 25.976 5.015 -11.993 1.00 81.56 126 VAL A O 1
ATOM 1030 N N . GLU A 1 127 ? 25.961 3.068 -13.105 1.00 82.44 127 GLU A N 1
ATOM 1031 C CA . GLU A 1 127 ? 27.100 2.465 -12.393 1.00 82.44 127 GLU A CA 1
ATOM 1032 C C . GLU A 1 127 ? 28.369 3.336 -12.442 1.00 82.44 127 GLU A C 1
ATOM 1034 O O . GLU A 1 127 ? 29.129 3.404 -11.476 1.00 82.44 127 GLU A O 1
ATOM 1039 N N . LYS A 1 128 ? 28.579 4.051 -13.554 1.00 85.88 128 LYS A N 1
ATOM 1040 C CA . LYS A 1 128 ? 29.711 4.975 -13.740 1.00 85.88 128 LYS A CA 1
ATOM 1041 C C . LYS A 1 128 ? 29.488 6.349 -13.105 1.00 85.88 128 LYS A C 1
ATOM 1043 O O . LYS A 1 128 ? 30.419 7.154 -13.062 1.00 85.88 128 LYS A O 1
ATOM 1048 N N . SER A 1 129 ? 28.273 6.649 -12.656 1.00 84.06 129 SER A N 1
ATOM 1049 C CA . SER A 1 129 ? 27.938 7.939 -12.061 1.00 84.06 129 SER A CA 1
ATOM 1050 C C . SER A 1 129 ? 28.400 8.026 -10.604 1.00 84.06 129 SER A C 1
ATOM 1052 O O . SER A 1 129 ? 28.415 7.041 -9.866 1.00 84.06 129 SER A O 1
ATOM 1054 N N . LEU A 1 130 ? 28.714 9.240 -10.148 1.00 81.31 130 LEU A N 1
ATOM 1055 C CA . LEU A 1 130 ? 29.001 9.494 -8.730 1.00 81.31 130 LEU A CA 1
ATOM 1056 C C . LEU A 1 130 ? 27.790 9.175 -7.833 1.00 81.31 130 LEU A C 1
ATOM 1058 O O . LEU A 1 130 ? 27.965 8.720 -6.703 1.00 81.31 130 LEU A O 1
ATOM 1062 N N . LEU A 1 131 ? 26.573 9.319 -8.376 1.00 79.94 131 LEU A N 1
ATOM 1063 C CA . LEU A 1 131 ? 25.314 9.006 -7.696 1.00 79.94 131 LEU A CA 1
ATOM 1064 C C . LEU A 1 131 ? 25.215 7.529 -7.303 1.00 79.94 131 LEU A C 1
ATOM 1066 O O . LEU A 1 131 ? 24.646 7.217 -6.261 1.00 79.94 131 LEU A O 1
ATOM 1070 N N . TRP A 1 132 ? 25.786 6.616 -8.095 1.00 82.44 132 TRP A N 1
ATOM 1071 C CA . TRP A 1 132 ? 25.800 5.191 -7.766 1.00 82.44 132 TRP A CA 1
ATOM 1072 C C . TRP A 1 132 ? 26.579 4.915 -6.488 1.00 82.44 132 TRP A C 1
ATOM 1074 O O . TRP A 1 132 ? 26.065 4.270 -5.577 1.00 82.44 132 TRP A O 1
ATOM 1084 N N . TYR A 1 133 ? 27.794 5.453 -6.382 1.00 80.31 133 TYR A N 1
ATOM 1085 C CA . TYR A 1 133 ? 28.620 5.264 -5.195 1.00 80.31 133 TYR A CA 1
ATOM 1086 C C . TYR A 1 133 ? 27.984 5.896 -3.950 1.00 80.31 133 TYR A C 1
ATOM 1088 O O . TYR A 1 133 ? 27.990 5.288 -2.879 1.00 80.31 133 TYR A O 1
ATOM 1096 N N . GLU A 1 134 ? 27.395 7.085 -4.085 1.00 84.00 134 GLU A N 1
ATOM 1097 C CA . GLU A 1 134 ? 26.678 7.757 -2.995 1.00 84.00 134 GLU A CA 1
ATOM 1098 C C . GLU A 1 134 ? 25.446 6.965 -2.539 1.00 84.00 134 GLU A C 1
ATOM 1100 O O . GLU A 1 134 ? 25.277 6.725 -1.339 1.00 84.00 134 GLU A O 1
ATOM 1105 N N . ALA A 1 135 ? 24.629 6.486 -3.483 1.00 79.31 135 ALA A N 1
ATOM 1106 C CA . ALA A 1 135 ? 23.455 5.667 -3.199 1.00 79.31 135 ALA A CA 1
ATOM 1107 C C . ALA A 1 135 ? 23.846 4.357 -2.499 1.00 79.31 135 ALA A C 1
ATOM 1109 O O . ALA A 1 135 ? 23.312 4.042 -1.433 1.00 79.31 135 ALA A O 1
ATOM 1110 N N . LEU A 1 136 ? 24.836 3.637 -3.031 1.00 81.50 136 LEU A N 1
ATOM 1111 C CA . LEU A 1 136 ? 25.297 2.363 -2.478 1.00 81.50 136 LEU A CA 1
ATOM 1112 C C . LEU A 1 136 ? 25.890 2.559 -1.075 1.00 81.50 136 LEU A C 1
ATOM 1114 O O . LEU A 1 136 ? 25.503 1.863 -0.138 1.00 81.50 136 LEU A O 1
ATOM 1118 N N . LYS A 1 137 ? 26.740 3.577 -0.888 1.00 83.69 137 LYS A N 1
ATOM 1119 C CA . LYS A 1 137 ? 27.323 3.921 0.417 1.00 83.69 137 LYS A CA 1
ATOM 1120 C C . LYS A 1 137 ? 26.266 4.323 1.447 1.00 83.69 137 LYS A C 1
ATOM 1122 O O . LYS A 1 137 ? 26.385 3.936 2.609 1.00 83.69 137 LYS A O 1
ATOM 1127 N N . SER A 1 138 ? 25.241 5.075 1.045 1.00 81.06 138 SER A N 1
ATOM 1128 C CA . SER A 1 138 ? 24.145 5.445 1.948 1.00 81.06 138 SER A CA 1
ATOM 1129 C C . SER A 1 138 ? 23.331 4.224 2.391 1.00 81.06 138 SER A C 1
ATOM 1131 O O . SER A 1 138 ? 22.998 4.117 3.570 1.00 81.06 138 SER A O 1
ATOM 1133 N N . GLY A 1 139 ? 23.095 3.268 1.485 1.00 74.06 139 GLY A N 1
ATOM 1134 C CA . GLY A 1 139 ? 22.364 2.030 1.759 1.00 74.06 139 GLY A CA 1
ATOM 1135 C C . GLY A 1 139 ? 23.128 1.025 2.626 1.00 74.06 139 GLY A C 1
ATOM 1136 O O . GLY A 1 139 ? 22.523 0.370 3.474 1.00 74.06 139 GLY A O 1
ATOM 1137 N N . LEU A 1 140 ? 24.455 0.929 2.467 1.00 80.69 140 LEU A N 1
ATOM 1138 C CA . LEU A 1 140 ? 25.302 -0.026 3.201 1.00 80.69 140 LEU A CA 1
ATOM 1139 C C . LEU A 1 140 ? 25.165 0.096 4.728 1.00 80.69 140 LEU A C 1
ATOM 1141 O O . LEU A 1 140 ? 25.161 -0.918 5.418 1.00 80.69 140 LEU A O 1
ATOM 1145 N N . ASN A 1 141 ? 24.985 1.310 5.257 1.00 80.62 141 ASN A N 1
ATOM 1146 C CA . ASN A 1 141 ? 24.830 1.546 6.701 1.00 80.62 141 ASN A CA 1
ATOM 1147 C C . ASN A 1 141 ? 23.535 0.958 7.292 1.00 80.62 141 ASN A C 1
ATOM 1149 O O . ASN A 1 141 ? 23.394 0.875 8.512 1.00 80.62 141 ASN A O 1
ATOM 1153 N N . PHE A 1 142 ? 22.583 0.571 6.441 1.00 70.00 142 PHE A N 1
ATOM 1154 C CA . PHE A 1 142 ? 21.316 -0.034 6.844 1.00 70.00 142 PHE A CA 1
ATOM 1155 C C . PHE A 1 142 ? 21.302 -1.556 6.674 1.00 70.00 142 PHE A C 1
ATOM 1157 O O . PHE A 1 142 ? 20.350 -2.202 7.119 1.00 70.00 142 PHE A O 1
ATOM 1164 N N . LEU A 1 143 ? 22.345 -2.144 6.076 1.00 67.19 143 LEU A N 1
ATOM 1165 C CA . LEU A 1 143 ? 22.488 -3.592 6.012 1.00 67.19 143 LEU A CA 1
ATOM 1166 C C . LEU A 1 143 ? 22.831 -4.127 7.403 1.00 67.19 143 LEU A C 1
ATOM 1168 O O . LEU A 1 143 ? 23.880 -3.827 7.970 1.00 67.19 143 LEU A O 1
ATOM 1172 N N . ARG A 1 144 ? 21.929 -4.939 7.949 1.00 67.38 144 ARG A N 1
ATOM 1173 C CA . ARG A 1 144 ? 22.195 -5.763 9.127 1.00 67.38 144 ARG A CA 1
ATOM 1174 C C . ARG A 1 144 ? 22.463 -7.177 8.627 1.00 67.38 144 ARG A C 1
ATOM 1176 O O . ARG A 1 144 ? 21.539 -7.815 8.128 1.00 67.38 144 ARG A O 1
ATOM 1183 N N . VAL A 1 145 ? 23.726 -7.593 8.692 1.00 57.25 145 VAL A N 1
ATOM 1184 C CA . VAL A 1 145 ? 24.176 -8.964 8.404 1.00 57.25 145 VAL A CA 1
ATOM 1185 C C . VAL A 1 145 ? 24.192 -9.759 9.700 1.00 57.25 145 VAL A C 1
ATOM 1187 O O . VAL A 1 145 ? 24.613 -9.172 10.723 1.00 57.25 145 VAL A O 1
#

Sequence (145 aa):
MLEPWQVIGSTISYEDRWLKIQSDRCLTKTGKFIEPYHVLHYPTWVNVVALTANAEIILLSQYRHGVKLINPASIALHEAVGFTLVGVYQAVGYELGQWYDVAWWQLSLQQEQSEIVNPPLSWQEVEKSLLWYEALKSGLNFLRV

Secondary structure (DSSP, 8-state):
--PPPEEEEEEEEEE-SS-EEEEEEEE-TTS-EEEEEEEEE---------B-TTS-B--------------HHHHHHHHHTT-EEEEEEEEEEEETTEEEEEEEEE--SS------PPPPPPHHHHHTSHHHHHHHHHHHTT---

Radius of gyration: 20.88 Å; chains: 1; bounding box: 49×44×46 Å

Foldseek 3Di:
DDDDWDFPDWDFPDDDPAKTWIFTWTQDPVRDTDGGDIDIDGPDDDDDFDADLVRDTDDDLDADADDDDDPVVVVVVCVVVPKDWPDKAAQSYDYPHGTHIDTDIDDDPDDPPPDVDPPDDGPVRCCPDPVVVVVVVVCVVVDDD